Protein AF-A0A949DUX9-F1 (afdb_monomer)

pLDDT: mean 73.9, std 10.34, range [35.0, 87.81]

Mean predicted aligned error: 9.36 Å

Foldseek 3Di:
DDPQDALLNQQPPVVHNVCSVCPGLQNVLVVVCVVCVQKDQDDDDDPDDPDPDPDDPDNDVRNDIDGNPDD

Radius of gyration: 14.77 Å; Cα contacts (8 Å, |Δi|>4): 67; chains: 1; bounding box: 32×27×37 Å

Solvent-accessible surf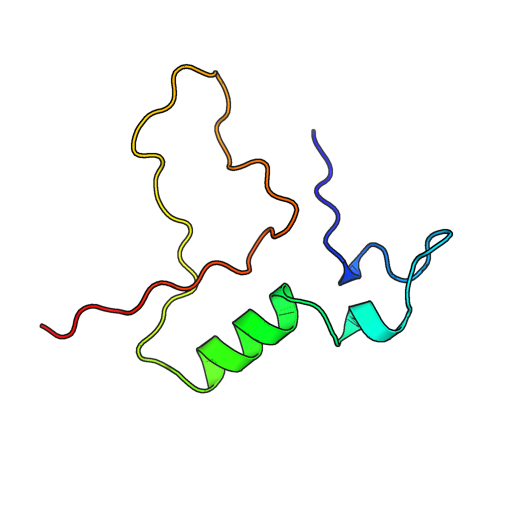ace area (backbone atoms only — not comparable to full-atom values): 4719 Å² total; per-residue (Å²): 135,87,82,81,74,48,60,56,74,39,22,88,45,97,92,35,48,70,60,21,64,63,67,31,66,44,54,51,40,54,55,47,43,72,74,36,78,60,39,41,83,47,77,81,78,76,94,73,78,97,59,95,68,90,69,87,91,58,93,64,77,70,49,39,75,36,72,59,79,79,133

Secondary structure (DSSP, 8-state):
------GGGSTTSTT--GGGGTSSHHHHHHHHHHH-TTEE--PPPPS---SS--S---S-TT---EEPPP-

Sequence (71 aa):
MIRRYSLKDLYDVPRGNPDWIRDNPGTAAEEFLRQHPEFIGEKPPWPFNESPLTENVTHWSGAWLRRKEYP

Structure (mmCIF, N/CA/C/O backbone):
data_AF-A0A949DUX9-F1
#
_entry.id   AF-A0A949DUX9-F1
#
loop_
_atom_site.group_PDB
_atom_site.id
_atom_site.type_symbol
_atom_site.label_atom_id
_atom_site.label_alt_id
_atom_site.label_comp_id
_atom_site.label_asym_id
_atom_site.label_entity_id
_atom_site.label_seq_id
_atom_site.pdbx_PDB_ins_code
_atom_site.Cartn_x
_atom_site.Cartn_y
_atom_site.Cartn_z
_atom_site.occupancy
_atom_site.B_iso_or_equiv
_atom_site.auth_seq_id
_atom_site.auth_comp_id
_atom_site.auth_asym_id
_atom_site.auth_atom_id
_atom_site.pdbx_PDB_model_num
ATOM 1 N N . MET A 1 1 ? 13.481 18.074 -7.081 1.00 35.00 1 MET A N 1
ATOM 2 C CA . MET A 1 1 ? 12.213 17.373 -7.380 1.00 35.00 1 MET A CA 1
ATOM 3 C C . MET A 1 1 ? 12.514 15.878 -7.430 1.00 35.00 1 MET A C 1
ATOM 5 O O . MET A 1 1 ? 13.029 15.404 -8.433 1.00 35.00 1 MET A O 1
ATOM 9 N N . ILE A 1 2 ? 12.335 15.154 -6.322 1.00 44.69 2 ILE A N 1
ATOM 10 C CA . ILE A 1 2 ? 12.575 13.701 -6.291 1.00 44.69 2 ILE A CA 1
ATOM 11 C C . ILE A 1 2 ? 11.358 13.046 -6.948 1.00 44.69 2 ILE A C 1
ATOM 13 O O . ILE A 1 2 ? 10.271 13.071 -6.376 1.00 44.69 2 ILE A O 1
ATOM 17 N N . ARG A 1 3 ? 11.514 12.514 -8.167 1.00 46.00 3 ARG A N 1
ATOM 18 C CA . ARG A 1 3 ? 10.465 11.709 -8.805 1.00 46.00 3 ARG A CA 1
ATOM 19 C C . ARG A 1 3 ? 10.347 10.399 -8.031 1.00 46.00 3 ARG A C 1
ATOM 21 O O . ARG A 1 3 ? 11.263 9.582 -8.062 1.00 46.00 3 ARG A O 1
ATOM 28 N N . ARG A 1 4 ? 9.252 10.236 -7.290 1.00 57.53 4 ARG A N 1
ATOM 29 C CA . ARG A 1 4 ? 8.923 8.984 -6.609 1.00 57.53 4 ARG A CA 1
ATOM 30 C C . ARG A 1 4 ? 8.241 8.074 -7.618 1.00 57.53 4 ARG A C 1
ATOM 32 O O . ARG A 1 4 ? 7.114 8.349 -8.011 1.00 57.53 4 ARG A O 1
ATOM 39 N N . TYR A 1 5 ? 8.951 7.045 -8.051 1.00 59.91 5 TYR A N 1
ATOM 40 C CA . TYR A 1 5 ? 8.384 5.982 -8.868 1.00 59.91 5 TYR A CA 1
ATOM 41 C C . TYR A 1 5 ? 7.801 4.924 -7.932 1.00 59.91 5 TYR A C 1
ATOM 43 O O . TYR A 1 5 ? 8.488 4.459 -7.021 1.00 59.91 5 TYR A O 1
ATOM 51 N N . SER A 1 6 ? 6.533 4.577 -8.12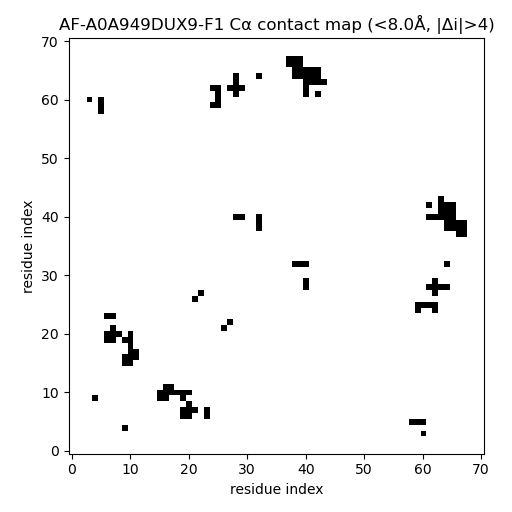5 1.00 67.12 6 SER A N 1
ATOM 52 C CA . SER A 1 6 ? 5.929 3.396 -7.513 1.00 67.12 6 SER A CA 1
ATOM 53 C C . SER A 1 6 ? 6.257 2.159 -8.359 1.00 67.12 6 SER A C 1
ATOM 55 O O . SER A 1 6 ? 6.668 2.279 -9.510 1.00 67.12 6 SER A O 1
ATOM 57 N N . LEU A 1 7 ? 6.061 0.953 -7.819 1.00 69.75 7 LEU A N 1
ATOM 58 C CA . LEU A 1 7 ? 6.259 -0.310 -8.550 1.00 69.75 7 LEU A CA 1
ATOM 59 C C . LEU A 1 7 ? 5.468 -0.350 -9.871 1.00 69.75 7 LEU A C 1
ATOM 61 O O . LEU A 1 7 ? 5.985 -0.828 -10.877 1.00 69.75 7 LEU A O 1
ATOM 65 N N . LYS A 1 8 ? 4.277 0.265 -9.901 1.00 70.88 8 LYS A N 1
ATOM 66 C CA . LYS A 1 8 ? 3.470 0.442 -11.121 1.00 70.88 8 LYS A CA 1
ATOM 67 C C . LYS A 1 8 ? 4.106 1.348 -12.181 1.00 70.88 8 LYS A C 1
ATOM 69 O O . LYS A 1 8 ? 3.689 1.295 -13.326 1.00 70.88 8 LYS A O 1
ATOM 74 N N . ASP A 1 9 ? 5.072 2.187 -11.811 1.00 76.75 9 ASP A N 1
ATOM 75 C CA . ASP A 1 9 ? 5.811 3.072 -12.720 1.00 76.75 9 ASP A CA 1
ATOM 76 C C . ASP A 1 9 ? 7.148 2.438 -13.157 1.00 76.75 9 ASP A C 1
ATOM 78 O O . ASP A 1 9 ? 7.835 2.966 -14.029 1.00 76.75 9 ASP A O 1
ATOM 82 N N . LEU A 1 10 ? 7.520 1.302 -12.548 1.00 78.94 10 LEU A N 1
ATOM 83 C CA . LEU A 1 10 ? 8.757 0.547 -12.782 1.00 78.94 10 LEU A CA 1
ATOM 84 C C . LEU A 1 10 ? 8.491 -0.828 -13.421 1.00 78.94 10 LEU A C 1
ATOM 86 O O . LEU A 1 10 ? 9.330 -1.722 -13.351 1.00 78.94 10 LEU A O 1
ATOM 90 N N . TYR A 1 11 ? 7.327 -1.022 -14.037 1.00 79.12 11 TYR A N 1
ATOM 91 C CA . TYR A 1 11 ? 6.978 -2.293 -14.679 1.00 79.12 11 TYR A CA 1
ATOM 92 C C . TYR A 1 11 ? 7.795 -2.566 -15.957 1.00 79.12 11 TYR A C 1
ATOM 94 O O . TYR A 1 11 ? 8.064 -3.722 -16.265 1.00 79.12 11 TYR A O 1
ATOM 102 N N . ASP A 1 12 ? 8.221 -1.509 -16.665 1.00 82.31 12 ASP A N 1
ATOM 103 C CA . ASP A 1 12 ? 8.876 -1.560 -17.989 1.00 82.31 12 ASP A CA 1
ATOM 104 C C . ASP A 1 12 ? 10.379 -1.199 -17.952 1.00 82.31 12 ASP A C 1
ATOM 106 O O . ASP A 1 12 ? 10.996 -0.850 -18.956 1.00 82.31 12 ASP A O 1
ATOM 110 N N . VAL A 1 13 ? 11.006 -1.222 -16.771 1.00 83.38 13 VAL A N 1
ATOM 111 C CA . VAL A 1 13 ? 12.457 -0.983 -16.643 1.00 83.38 13 VAL A CA 1
ATOM 112 C C . VAL A 1 13 ? 13.235 -2.303 -16.658 1.00 83.38 13 VAL A C 1
ATOM 114 O O . VAL A 1 13 ? 12.665 -3.359 -16.390 1.00 83.38 13 VAL A O 1
ATOM 117 N N . PRO A 1 14 ? 14.558 -2.300 -16.902 1.00 79.69 14 PRO A N 1
ATOM 118 C CA . PRO A 1 14 ? 15.373 -3.494 -16.699 1.00 79.69 14 PRO A CA 1
ATOM 119 C C . PRO A 1 14 ? 15.238 -4.018 -15.258 1.00 79.69 14 PRO A C 1
ATOM 121 O O . PRO A 1 14 ? 15.525 -3.292 -14.305 1.00 79.69 14 PRO A O 1
ATOM 124 N N . ARG A 1 15 ? 14.836 -5.292 -15.111 1.00 81.19 15 ARG A N 1
ATOM 125 C CA . ARG A 1 15 ? 14.410 -5.952 -13.849 1.00 81.19 15 ARG A CA 1
ATOM 126 C C . ARG A 1 15 ? 13.035 -5.527 -13.308 1.00 81.19 15 ARG A C 1
ATOM 128 O O . ARG A 1 15 ? 12.709 -5.864 -12.172 1.00 81.19 15 ARG A O 1
ATOM 135 N N . GLY A 1 16 ? 12.252 -4.810 -14.104 1.00 79.75 16 GLY A N 1
ATOM 136 C CA . GLY A 1 16 ? 10.829 -4.589 -13.887 1.00 79.75 16 GLY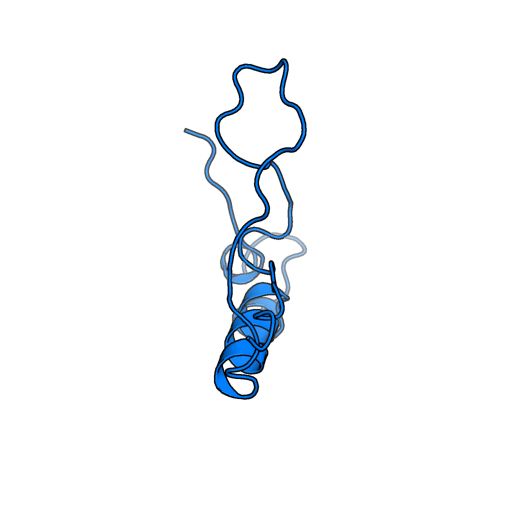 A CA 1
ATOM 137 C C . GLY A 1 16 ? 10.027 -5.864 -14.128 1.00 79.75 16 GLY A C 1
ATOM 138 O O . GLY A 1 16 ? 10.447 -6.732 -14.897 1.00 79.75 16 GLY A O 1
ATOM 139 N N . ASN A 1 17 ? 8.884 -5.981 -13.456 1.00 79.44 17 ASN A N 1
ATOM 140 C CA . ASN A 1 17 ? 7.900 -7.017 -13.743 1.00 79.44 17 ASN A CA 1
ATOM 141 C C . ASN A 1 17 ? 6.601 -6.354 -14.247 1.00 79.44 17 ASN A C 1
ATOM 143 O O . ASN A 1 17 ? 6.041 -5.529 -13.520 1.00 79.44 17 ASN A O 1
ATOM 147 N N . PRO A 1 18 ? 6.095 -6.715 -15.443 1.00 83.94 18 PRO A N 1
ATOM 148 C CA . PRO A 1 18 ? 4.803 -6.252 -15.956 1.00 83.94 18 PRO A CA 1
ATOM 149 C C . PRO A 1 18 ? 3.632 -6.462 -14.988 1.00 83.94 18 PRO A C 1
ATOM 151 O O . PRO A 1 18 ? 2.713 -5.642 -14.943 1.00 83.94 18 PRO A O 1
ATOM 154 N N . ASP A 1 19 ? 3.682 -7.514 -14.169 1.00 81.69 19 ASP A N 1
ATOM 155 C CA . ASP A 1 19 ? 2.632 -7.811 -13.195 1.00 81.69 19 ASP A CA 1
ATOM 156 C C . ASP A 1 19 ? 2.524 -6.729 -12.113 1.00 81.69 19 ASP A C 1
ATOM 158 O O . ASP A 1 19 ? 1.439 -6.517 -11.575 1.00 81.69 19 ASP A O 1
ATOM 162 N N . TRP A 1 20 ? 3.583 -5.949 -11.861 1.00 80.62 20 TRP A N 1
ATOM 163 C CA . TRP A 1 20 ? 3.579 -4.858 -10.877 1.00 80.62 20 TRP A CA 1
ATOM 164 C C . TRP A 1 20 ? 2.611 -3.720 -11.197 1.00 80.62 20 TRP A C 1
ATOM 166 O O . TRP A 1 20 ? 2.317 -2.908 -10.319 1.00 80.62 20 TRP A O 1
ATOM 176 N N . ILE A 1 21 ? 2.058 -3.659 -12.413 1.00 77.88 21 ILE A N 1
ATOM 177 C CA . ILE A 1 21 ? 0.935 -2.762 -12.724 1.00 77.88 21 ILE A CA 1
ATOM 178 C C . ILE A 1 21 ? -0.263 -3.054 -11.805 1.00 77.88 21 ILE A C 1
ATOM 180 O O . ILE A 1 21 ? -1.000 -2.136 -11.445 1.00 77.88 21 ILE A O 1
ATOM 184 N N . ARG A 1 22 ? -0.459 -4.323 -11.425 1.00 73.88 22 ARG A N 1
ATOM 185 C CA . ARG A 1 22 ? -1.635 -4.805 -10.680 1.00 73.88 22 ARG A CA 1
ATOM 186 C C . ARG A 1 22 ? -1.250 -5.464 -9.357 1.00 73.88 22 ARG A C 1
ATOM 188 O O . ARG A 1 22 ? -1.889 -5.196 -8.348 1.00 73.88 22 ARG A O 1
ATOM 195 N N . ASP A 1 23 ? -0.193 -6.267 -9.353 1.00 77.69 23 ASP A N 1
ATOM 196 C CA . ASP A 1 23 ? 0.366 -6.922 -8.172 1.00 77.69 23 ASP A CA 1
ATOM 197 C C . ASP A 1 23 ? 1.454 -6.044 -7.544 1.00 77.69 23 ASP A C 1
ATOM 199 O O . ASP A 1 23 ? 2.659 -6.219 -7.745 1.00 77.69 23 ASP A O 1
ATOM 203 N N . ASN A 1 24 ? 1.012 -5.007 -6.837 1.00 77.38 24 ASN A N 1
ATOM 204 C CA . ASN A 1 24 ? 1.900 -4.159 -6.059 1.00 77.38 24 ASN A CA 1
ATOM 205 C C . ASN A 1 24 ? 1.271 -3.783 -4.707 1.00 77.38 24 ASN A C 1
ATOM 207 O O . ASN A 1 24 ? 0.044 -3.729 -4.583 1.00 77.38 24 ASN A O 1
ATOM 211 N N . PRO A 1 25 ? 2.096 -3.443 -3.698 1.00 74.56 25 PRO A N 1
ATOM 212 C CA . PRO A 1 25 ? 1.613 -3.087 -2.365 1.00 74.56 25 PRO A CA 1
ATOM 213 C C . PRO A 1 25 ? 0.646 -1.895 -2.335 1.00 74.56 25 PRO A C 1
ATOM 215 O O . PRO A 1 25 ? -0.186 -1.815 -1.438 1.00 74.56 25 PRO A O 1
ATOM 218 N N . GLY A 1 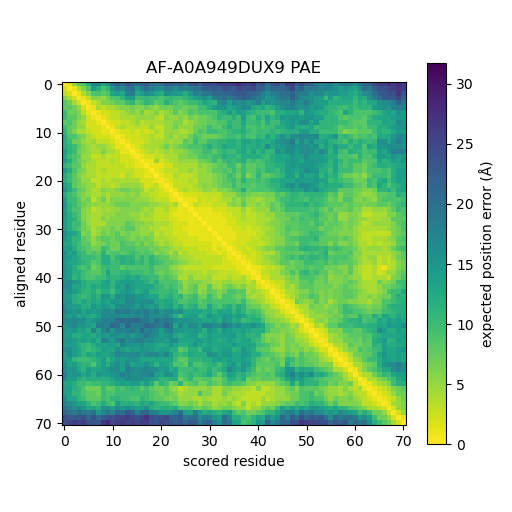26 ? 0.742 -0.965 -3.293 1.00 77.88 26 GLY A N 1
ATOM 219 C CA . GLY A 1 26 ? -0.167 0.180 -3.387 1.00 77.88 26 GLY A CA 1
ATOM 220 C C . GLY A 1 26 ? -1.567 -0.242 -3.829 1.00 77.88 26 GLY A C 1
ATOM 221 O O . GLY A 1 26 ? -2.544 0.072 -3.157 1.00 77.88 26 GLY A O 1
ATOM 222 N N . THR A 1 27 ? -1.657 -1.019 -4.909 1.00 80.06 27 THR A N 1
ATOM 223 C CA . THR A 1 27 ? -2.921 -1.583 -5.400 1.00 80.06 27 THR A CA 1
ATOM 224 C C . THR A 1 27 ? -3.549 -2.518 -4.368 1.00 80.06 27 THR A C 1
ATOM 226 O O . THR A 1 27 ? -4.745 -2.408 -4.107 1.00 80.06 27 THR A O 1
ATOM 229 N N . ALA A 1 28 ? -2.750 -3.355 -3.698 1.00 81.88 28 ALA A N 1
ATOM 230 C CA . ALA A 1 28 ? -3.232 -4.205 -2.611 1.00 81.88 28 ALA A CA 1
ATOM 231 C C . ALA A 1 28 ? -3.808 -3.386 -1.437 1.00 81.88 28 ALA A C 1
ATOM 233 O O . ALA A 1 28 ? -4.869 -3.719 -0.911 1.00 81.88 28 ALA A O 1
ATOM 234 N N . ALA A 1 29 ? -3.157 -2.282 -1.048 1.00 81.50 29 ALA A N 1
ATOM 235 C CA . ALA A 1 29 ? -3.664 -1.397 0.001 1.00 81.50 29 ALA A CA 1
ATOM 236 C C . ALA A 1 29 ? -4.973 -0.692 -0.406 1.00 81.50 29 ALA A C 1
ATOM 238 O O . ALA A 1 29 ? -5.889 -0.587 0.408 1.00 81.50 29 ALA A O 1
ATOM 239 N N . GLU A 1 30 ? -5.102 -0.251 -1.661 1.00 80.69 30 GLU A N 1
ATOM 240 C CA . GLU A 1 30 ? -6.342 0.340 -2.188 1.00 80.69 30 GLU A CA 1
ATOM 241 C C . GLU A 1 30 ? -7.503 -0.663 -2.236 1.00 80.69 30 GLU A C 1
ATOM 243 O O . GLU A 1 30 ? -8.648 -0.312 -1.939 1.00 80.69 30 GLU A O 1
ATOM 248 N N . GLU A 1 31 ? -7.236 -1.911 -2.624 1.00 84.38 31 GLU A N 1
ATOM 249 C CA . GLU A 1 31 ? -8.237 -2.983 -2.607 1.00 84.38 31 GLU A CA 1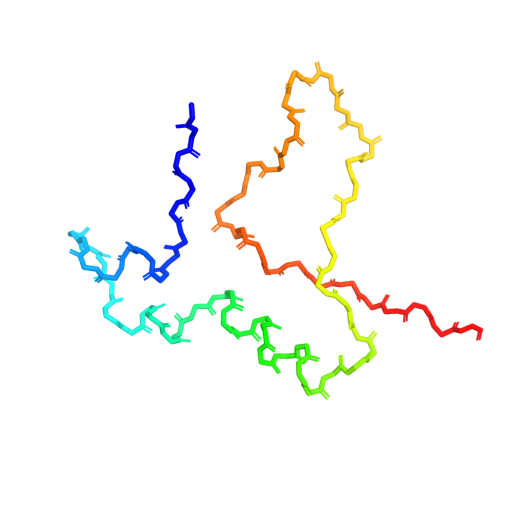
ATOM 250 C C . GLU A 1 31 ? -8.658 -3.345 -1.184 1.00 84.38 31 GLU A C 1
ATOM 252 O O . GLU A 1 31 ? -9.851 -3.517 -0.926 1.00 84.38 31 GLU A O 1
ATOM 257 N N . PHE A 1 32 ? -7.706 -3.380 -0.250 1.00 84.25 32 PHE A N 1
ATOM 258 C CA . PHE A 1 32 ? -7.984 -3.607 1.162 1.00 84.25 32 PHE A CA 1
ATOM 259 C C . PHE A 1 32 ? -8.865 -2.493 1.747 1.00 84.25 32 PHE A C 1
ATOM 261 O O . PHE A 1 32 ? -9.892 -2.782 2.352 1.00 84.25 32 PHE A O 1
ATOM 268 N N . LEU A 1 33 ? -8.544 -1.219 1.495 1.00 83.31 33 LEU A N 1
ATOM 269 C CA . LEU A 1 33 ? -9.351 -0.077 1.957 1.00 83.31 33 LEU A CA 1
ATOM 270 C C . LEU A 1 33 ? -10.774 -0.066 1.385 1.00 83.31 33 LEU A C 1
ATOM 272 O O . LEU A 1 33 ? -11.694 0.404 2.051 1.00 83.31 33 LEU A O 1
ATOM 276 N N . ARG A 1 34 ? -10.973 -0.584 0.163 1.00 84.31 34 ARG A N 1
ATOM 277 C CA . ARG A 1 34 ? -12.312 -0.733 -0.432 1.00 84.31 34 ARG A CA 1
ATOM 278 C C . ARG A 1 34 ? -13.165 -1.779 0.283 1.00 84.31 34 ARG A C 1
ATOM 280 O O . ARG A 1 34 ? -14.379 -1.613 0.345 1.00 84.31 34 ARG A O 1
ATOM 287 N N . GLN A 1 35 ? -12.549 -2.842 0.793 1.00 87.81 35 GLN A N 1
ATOM 288 C CA . GLN A 1 35 ? -13.247 -3.932 1.482 1.00 87.81 35 GLN A CA 1
ATOM 289 C C . GLN A 1 35 ? -13.375 -3.693 2.991 1.00 87.81 35 GLN A C 1
ATOM 291 O O . GLN A 1 35 ? -14.301 -4.207 3.612 1.00 87.81 35 GLN A O 1
ATOM 296 N N . HIS A 1 36 ? -12.483 -2.881 3.557 1.00 84.69 36 HIS A N 1
ATOM 297 C CA . HIS A 1 36 ? -12.364 -2.648 4.989 1.00 84.69 36 HIS A CA 1
ATOM 298 C C . HIS A 1 36 ? -12.538 -1.158 5.333 1.00 84.69 36 HIS A C 1
ATOM 300 O O . HIS A 1 36 ? -11.549 -0.445 5.552 1.00 84.69 36 HIS A O 1
ATOM 306 N N . PRO A 1 37 ? -13.787 -0.648 5.390 1.00 84.00 37 PRO A N 1
ATOM 307 C CA . PRO A 1 37 ? -14.074 0.755 5.705 1.00 84.00 37 PRO A CA 1
ATOM 308 C C . PRO A 1 37 ? -13.645 1.165 7.123 1.00 84.00 37 PRO A C 1
ATOM 310 O O . PRO A 1 37 ? -13.620 2.360 7.440 1.00 84.00 37 PRO A O 1
ATOM 313 N N . GLU A 1 38 ? -13.302 0.204 7.980 1.00 84.88 38 GLU A N 1
ATOM 314 C CA . GLU A 1 38 ? -12.688 0.402 9.289 1.00 84.88 38 GLU A CA 1
ATOM 315 C C . GLU A 1 38 ? -11.218 0.851 9.216 1.00 84.88 38 GLU A C 1
ATOM 317 O O . GLU A 1 38 ? -10.647 1.216 10.241 1.00 84.88 38 GLU A O 1
ATOM 322 N N . PHE A 1 39 ? -10.606 0.897 8.031 1.00 83.62 39 PHE A N 1
ATOM 323 C CA . PHE A 1 39 ? -9.265 1.441 7.817 1.00 83.62 39 PHE A CA 1
ATOM 324 C C . PHE A 1 39 ? -9.298 2.739 7.001 1.00 83.62 39 PHE A C 1
ATOM 326 O O . PHE A 1 39 ? -10.242 3.030 6.265 1.00 83.62 39 PHE A O 1
ATOM 333 N N . ILE A 1 40 ? -8.251 3.550 7.147 1.00 82.56 40 ILE A N 1
ATOM 334 C CA . ILE A 1 40 ? -7.970 4.708 6.296 1.00 82.56 40 ILE A CA 1
ATOM 335 C C . ILE A 1 40 ? -6.550 4.643 5.746 1.00 82.56 40 ILE A C 1
ATOM 337 O O . ILE A 1 40 ? -5.626 4.193 6.426 1.00 82.56 40 ILE A O 1
ATOM 341 N N . GLY A 1 41 ? -6.382 5.142 4.523 1.00 80.00 41 GLY A N 1
ATOM 342 C CA . GLY A 1 41 ? -5.085 5.331 3.882 1.00 80.00 41 GLY A CA 1
ATOM 343 C C . GLY A 1 41 ? -4.380 6.587 4.390 1.00 80.00 41 GLY A C 1
ATOM 344 O O . GLY A 1 41 ? -4.210 7.539 3.634 1.00 80.00 41 GLY A O 1
ATOM 345 N N . GLU A 1 42 ? -4.036 6.635 5.677 1.00 78.25 42 GLU A N 1
ATOM 346 C CA . GLU A 1 42 ? -3.372 7.792 6.283 1.00 78.25 42 GLU A CA 1
ATOM 347 C C . GLU A 1 42 ? -1.902 7.495 6.570 1.00 78.25 42 GLU A C 1
ATOM 349 O O . GLU A 1 42 ? -1.534 6.468 7.144 1.00 78.25 42 GLU A O 1
ATOM 354 N N . LYS A 1 43 ? -1.048 8.434 6.170 1.00 74.94 43 LYS A N 1
ATOM 355 C CA . LYS A 1 43 ? 0.379 8.393 6.453 1.00 74.94 43 LYS A CA 1
ATOM 356 C C . LYS A 1 43 ? 0.615 8.781 7.921 1.00 74.94 43 LYS A C 1
ATOM 358 O O . LYS A 1 43 ? 0.151 9.848 8.323 1.00 74.94 43 LYS A O 1
ATOM 363 N N . PRO A 1 44 ? 1.381 7.996 8.701 1.00 73.94 44 PRO A N 1
ATOM 364 C CA . PRO A 1 44 ? 1.647 8.350 10.086 1.00 73.94 44 PRO A CA 1
ATOM 365 C C . PRO A 1 44 ? 2.463 9.651 10.165 1.00 73.94 44 PRO A C 1
ATOM 367 O O . PRO A 1 44 ? 3.403 9.831 9.372 1.00 73.94 44 PRO A O 1
ATOM 370 N N . PRO A 1 45 ? 2.136 10.552 11.109 1.00 73.31 45 PRO A N 1
ATOM 371 C CA . PRO A 1 45 ? 2.983 11.696 11.399 1.00 73.31 45 PRO A CA 1
ATOM 372 C C . PRO A 1 45 ? 4.332 11.209 11.931 1.00 73.31 45 PRO A C 1
ATOM 374 O O . PRO A 1 45 ? 4.434 10.142 12.543 1.00 73.31 45 PRO A O 1
ATOM 377 N N . TRP A 1 46 ? 5.386 11.988 11.704 1.00 72.50 46 TRP A N 1
ATOM 378 C CA . TRP A 1 46 ? 6.664 11.687 12.331 1.00 72.50 46 TRP A CA 1
ATOM 379 C C . TRP A 1 46 ? 6.599 12.007 13.823 1.00 72.50 46 TRP A C 1
ATOM 381 O O . TRP A 1 46 ? 6.278 13.144 14.166 1.00 72.50 46 TRP A O 1
ATOM 391 N N . PRO A 1 47 ? 6.946 11.057 14.710 1.00 72.75 47 PRO A N 1
ATOM 392 C CA . PRO A 1 47 ? 7.057 11.356 16.134 1.00 72.75 47 PRO A CA 1
ATOM 393 C C . PRO A 1 47 ? 8.215 12.325 16.416 1.00 72.75 47 PRO A C 1
ATOM 395 O O . PRO A 1 47 ? 8.186 13.044 17.409 1.00 72.75 47 PRO A O 1
ATOM 398 N N . PHE A 1 48 ? 9.225 12.354 15.541 1.00 72.81 48 PHE A N 1
ATOM 399 C CA . PHE A 1 48 ? 10.394 13.216 15.647 1.00 72.81 48 PHE A CA 1
ATOM 400 C C . PHE A 1 48 ? 11.057 13.392 14.273 1.00 72.81 48 PHE A C 1
ATOM 402 O O . PHE A 1 48 ? 11.164 12.423 13.519 1.00 72.81 48 PHE A O 1
ATOM 409 N N . ASN A 1 49 ? 11.487 14.610 13.936 1.00 74.38 49 ASN A N 1
ATOM 410 C CA . ASN A 1 49 ? 12.209 14.908 12.697 1.00 74.38 49 ASN A CA 1
ATOM 411 C C . ASN A 1 49 ? 13.160 16.101 12.899 1.00 74.38 49 ASN A C 1
ATOM 413 O O . ASN A 1 49 ? 12.713 17.240 12.976 1.00 74.38 49 ASN A O 1
ATOM 417 N N . GLU A 1 50 ? 14.465 15.838 12.941 1.00 79.56 50 GLU A N 1
ATOM 418 C CA . GLU A 1 50 ? 15.522 16.868 12.973 1.00 79.56 50 GLU A CA 1
ATOM 419 C C . GLU A 1 50 ? 16.061 17.217 11.577 1.00 79.56 50 GLU A C 1
ATOM 421 O O . GLU A 1 50 ? 16.990 18.007 11.428 1.00 79.56 50 GLU A O 1
ATOM 426 N N . SER A 1 51 ? 15.502 16.611 10.530 1.00 75.75 51 SER A N 1
ATOM 427 C CA . SER A 1 51 ? 15.921 16.828 9.148 1.00 75.75 51 SER A CA 1
ATOM 428 C C . SER A 1 51 ? 15.004 17.831 8.436 1.00 75.75 51 SER A C 1
ATOM 430 O O . SER A 1 51 ? 13.816 17.912 8.741 1.00 75.75 51 SER A O 1
ATOM 432 N N . PRO A 1 52 ? 15.484 18.526 7.386 1.00 73.12 52 PRO A N 1
ATOM 433 C CA . PRO A 1 52 ? 14.650 19.396 6.546 1.00 73.12 52 PRO A CA 1
ATOM 434 C C . PRO A 1 52 ? 13.691 18.616 5.627 1.00 73.12 52 PRO A C 1
ATOM 436 O O . PRO A 1 52 ? 13.099 19.183 4.709 1.00 73.12 52 PRO A O 1
ATOM 439 N N . LEU A 1 53 ? 13.568 17.300 5.816 1.00 76.56 53 LEU A N 1
ATOM 440 C CA . LEU A 1 53 ? 12.639 16.479 5.057 1.00 76.56 53 LEU A CA 1
ATOM 441 C C . LEU A 1 53 ? 11.214 16.895 5.422 1.00 76.56 53 LEU A C 1
ATOM 443 O O . LEU A 1 53 ? 10.899 17.087 6.589 1.00 76.56 53 LEU A O 1
ATOM 447 N N . THR A 1 54 ? 10.351 17.011 4.420 1.00 70.50 54 THR A N 1
ATOM 448 C CA . THR A 1 54 ? 8.922 17.318 4.591 1.00 70.50 54 THR A CA 1
ATOM 449 C C . THR A 1 54 ? 8.037 16.093 4.345 1.00 70.50 54 THR A C 1
ATOM 451 O O . THR A 1 54 ? 6.837 16.114 4.611 1.00 70.50 54 THR A O 1
ATOM 454 N N . GLU A 1 55 ? 8.618 14.993 3.852 1.00 69.50 55 GLU A N 1
ATOM 455 C CA . GLU A 1 55 ? 7.898 13.791 3.439 1.00 69.50 55 GLU A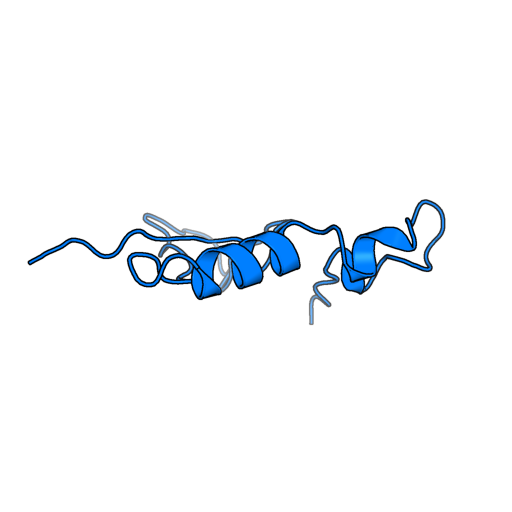 CA 1
ATOM 456 C C . GLU A 1 55 ? 8.675 12.501 3.760 1.00 69.50 55 GLU A C 1
ATOM 458 O O . GLU A 1 55 ? 9.901 12.470 3.678 1.00 69.50 55 GLU A O 1
ATOM 463 N N . ASN A 1 56 ? 7.974 11.388 4.036 1.00 68.44 56 ASN A N 1
ATOM 464 C CA . ASN A 1 56 ? 8.616 10.100 4.351 1.00 68.44 56 ASN A CA 1
ATOM 465 C C . ASN A 1 56 ? 9.291 9.564 3.102 1.00 68.44 56 ASN A C 1
ATOM 467 O O . ASN A 1 56 ? 8.614 9.367 2.094 1.00 68.44 56 ASN A O 1
ATOM 471 N N . VAL A 1 57 ? 10.591 9.301 3.167 1.00 66.25 57 VAL A N 1
ATOM 472 C CA . VAL A 1 57 ? 11.319 8.595 2.113 1.00 66.25 57 VAL A CA 1
ATOM 473 C C . VAL A 1 57 ? 11.116 7.101 2.355 1.00 66.25 57 V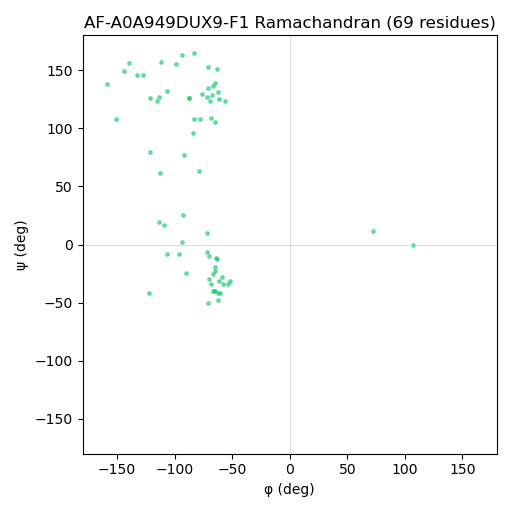AL A C 1
ATOM 475 O O . VAL A 1 57 ? 11.770 6.503 3.200 1.00 66.25 57 VAL A O 1
ATOM 478 N N . THR A 1 58 ? 10.134 6.515 1.673 1.00 64.62 58 THR A N 1
ATOM 479 C CA . THR A 1 58 ? 9.852 5.076 1.721 1.00 64.62 58 THR A CA 1
ATOM 480 C C . THR A 1 58 ? 9.681 4.545 0.306 1.00 64.62 58 THR A C 1
ATOM 482 O O . THR A 1 58 ? 9.142 5.240 -0.557 1.00 64.62 58 THR A O 1
ATOM 485 N N . HIS A 1 59 ? 10.111 3.303 0.087 1.00 58.12 59 HIS A N 1
ATOM 486 C CA . HIS A 1 59 ? 9.855 2.558 -1.146 1.00 58.12 59 HIS A CA 1
ATOM 487 C C . HIS A 1 59 ? 8.374 2.157 -1.289 1.00 58.12 59 HIS A C 1
ATOM 489 O O . HIS A 1 59 ? 7.956 1.721 -2.355 1.00 58.12 59 HIS A O 1
ATOM 495 N N . TRP A 1 60 ? 7.564 2.332 -0.237 1.00 60.84 60 TRP A N 1
ATOM 496 C CA . TRP A 1 60 ? 6.130 2.032 -0.219 1.00 60.84 60 TRP A CA 1
ATOM 497 C C . TRP 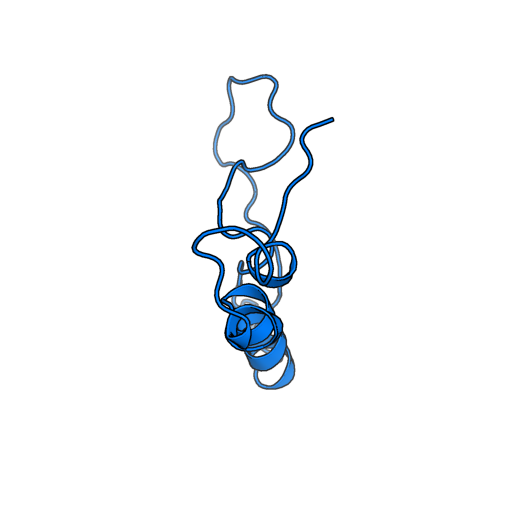A 1 60 ? 5.303 3.315 -0.095 1.00 60.84 60 TRP A C 1
ATOM 499 O O . TRP A 1 60 ? 4.596 3.550 0.889 1.00 60.84 60 TRP A O 1
ATOM 509 N N . SER A 1 61 ? 5.425 4.207 -1.078 1.00 63.16 61 SER A N 1
ATOM 510 C CA . SER A 1 61 ? 4.600 5.414 -1.132 1.00 63.16 61 SER A CA 1
ATOM 511 C C . SER A 1 61 ? 3.129 5.035 -1.341 1.00 63.16 61 SER A C 1
ATOM 513 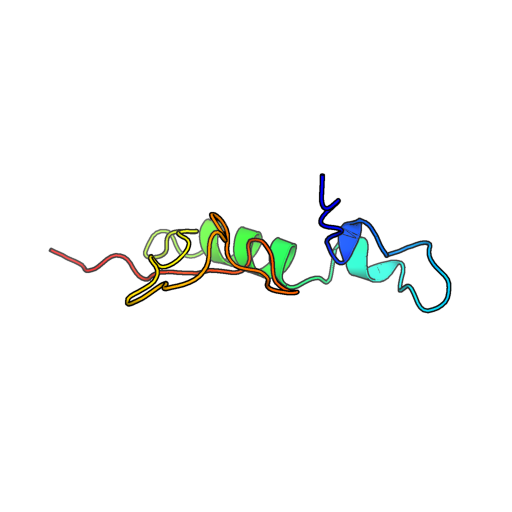O O . SER A 1 61 ? 2.746 4.664 -2.446 1.00 63.16 61 SER A O 1
ATOM 515 N N . GLY A 1 62 ? 2.312 5.129 -0.289 1.00 64.56 62 GLY A N 1
ATOM 516 C CA . GLY A 1 62 ? 0.853 4.968 -0.374 1.00 64.56 62 GLY A CA 1
ATOM 517 C C . GLY A 1 62 ? 0.278 3.668 0.195 1.00 64.56 62 GLY A C 1
ATOM 518 O O . GLY A 1 62 ? -0.934 3.527 0.212 1.00 64.56 62 GLY A O 1
ATOM 519 N N . ALA A 1 63 ? 1.100 2.758 0.723 1.00 68.81 63 ALA A N 1
ATOM 520 C CA . ALA A 1 63 ? 0.630 1.506 1.337 1.00 68.81 63 ALA A CA 1
ATOM 521 C C . ALA A 1 63 ? 0.406 1.612 2.864 1.00 68.81 63 ALA A C 1
ATOM 523 O O . ALA A 1 63 ? 0.523 0.627 3.590 1.00 68.81 63 ALA A O 1
ATOM 524 N N . TRP A 1 64 ? 0.148 2.818 3.379 1.00 73.56 64 TRP A N 1
ATOM 525 C CA . TRP A 1 64 ? -0.070 3.040 4.812 1.00 73.56 64 TRP A CA 1
ATOM 526 C C . TRP A 1 64 ? -1.540 2.827 5.147 1.00 73.56 64 TRP A C 1
ATOM 528 O O . TRP A 1 64 ? -2.403 3.455 4.541 1.00 73.56 64 TRP A O 1
ATOM 538 N N . LEU A 1 65 ? -1.815 1.963 6.120 1.00 79.00 65 LEU A N 1
ATOM 539 C CA . LEU A 1 65 ? -3.160 1.672 6.601 1.00 79.00 65 LEU A CA 1
ATOM 540 C C . LEU A 1 65 ? -3.225 1.992 8.091 1.00 79.00 65 LEU A C 1
ATOM 542 O O . LEU A 1 65 ? -2.435 1.469 8.878 1.00 79.00 65 LEU A O 1
ATOM 546 N N . ARG A 1 66 ? -4.182 2.826 8.490 1.00 80.50 66 ARG A N 1
ATOM 547 C CA . ARG A 1 66 ? -4.504 3.078 9.896 1.00 80.50 66 ARG A CA 1
ATOM 548 C C . ARG A 1 66 ? -5.898 2.551 10.185 1.00 80.50 66 ARG A C 1
ATOM 550 O O . ARG A 1 66 ? -6.845 2.920 9.496 1.00 80.50 66 ARG A O 1
ATOM 557 N N . ARG A 1 67 ? -6.043 1.717 11.218 1.00 81.50 67 ARG A N 1
ATOM 558 C CA . ARG A 1 67 ? -7.370 1.336 11.716 1.00 81.50 67 ARG A CA 1
ATOM 559 C C . ARG A 1 67 ? -8.019 2.571 12.339 1.00 81.50 67 ARG A C 1
ATOM 561 O O . ARG A 1 67 ? -7.395 3.246 13.159 1.00 81.50 67 ARG A O 1
ATOM 568 N N . LYS A 1 68 ? -9.249 2.887 11.942 1.00 77.75 68 LYS A N 1
ATOM 569 C CA . LYS A 1 68 ? -10.083 3.854 12.654 1.00 77.75 68 LYS A CA 1
ATOM 570 C C . LYS A 1 68 ? -10.286 3.292 14.060 1.00 77.75 68 LYS A C 1
ATOM 572 O O . LYS A 1 68 ? -10.679 2.134 14.210 1.00 77.75 68 LYS A O 1
ATOM 577 N N . GLU A 1 69 ? -9.963 4.065 15.090 1.00 69.88 69 GLU A N 1
ATOM 578 C CA . GLU A 1 69 ? -10.470 3.732 16.417 1.00 69.88 69 GLU A CA 1
ATOM 579 C C . GLU A 1 69 ? -11.995 3.824 16.357 1.00 69.88 69 GLU A C 1
ATOM 581 O O . GLU A 1 69 ? -12.550 4.766 15.785 1.00 69.88 69 GLU A O 1
ATOM 586 N N . TYR A 1 70 ? -12.654 2.785 16.859 1.00 50.88 70 TYR A N 1
ATOM 587 C CA . TYR A 1 70 ? -14.087 2.829 17.101 1.00 50.88 70 TYR A CA 1
ATOM 588 C C . TYR A 1 70 ? -14.301 3.774 18.298 1.00 50.88 70 TYR A C 1
ATOM 590 O O . TYR A 1 70 ? -13.510 3.672 19.240 1.00 50.88 70 TYR A O 1
ATOM 598 N N . PRO A 1 71 ? -15.267 4.709 18.246 1.00 56.38 71 PRO A N 1
ATOM 599 C CA . PRO A 1 71 ? -15.545 5.621 19.355 1.00 56.38 71 PRO A CA 1
ATOM 600 C C . PRO A 1 71 ? -15.913 4.886 20.650 1.00 56.38 71 PRO A C 1
ATOM 602 O O . PRO A 1 71 ? -16.432 3.747 20.565 1.00 56.38 71 PRO A O 1
#